Protein AF-A0A1Y3U184-F1 (afdb_monomer_lite)

Sequence (74 aa):
MADGLEGISAREAGKAEPRIIVSGSPEELDRLVSVLVDNAVKYCDDNGSIRVRLEQRKREIVLTVTNPCASLTT

Organism: NCBI:txid1472761

pLDDT: mean 79.79, std 14.86, range [38.5, 95.5]

InterPro domains:
  IPR003594 Histidine kinase/HSP90-like ATPase domain [PF02518] (25-68)
  IPR036890 Histidine kinase/HSP90-like ATPase superfamily [G3DSA:3.30.565.10] (7-70)
  IPR036890 Histidine kinase/HSP90-like ATPase superfamily [SSF55874] (17-67)

Foldseek 3Di:
DDDPDPPDDDDDPDDDDPDDDDDDDPVVVVVVVVVLVVVQVVQADVVWDWDWDWDDDPPDIDTDIDHDHPPDDD

Structure (mmCIF, N/CA/C/O backbone):
data_AF-A0A1Y3U184-F1
#
_entry.id   AF-A0A1Y3U184-F1
#
loop_
_atom_site.group_PDB
_atom_site.id
_atom_site.type_symbol
_atom_site.label_atom_id
_atom_site.label_alt_id
_atom_site.label_comp_id
_atom_site.label_asym_id
_atom_site.label_entity_id
_atom_site.label_seq_id
_atom_site.pdbx_PDB_ins_code
_atom_site.Cartn_x
_atom_site.Cartn_y
_atom_site.Cartn_z
_atom_site.occupancy
_atom_site.B_iso_or_equiv
_atom_site.auth_seq_id
_atom_site.auth_comp_id
_atom_site.auth_asym_id
_atom_site.auth_atom_id
_atom_site.pdbx_PDB_model_num
ATOM 1 N N . MET A 1 1 ? 19.142 19.072 -7.183 1.00 38.50 1 MET A N 1
ATOM 2 C CA . MET A 1 1 ? 19.043 17.643 -7.542 1.00 38.50 1 MET A CA 1
ATOM 3 C C . MET A 1 1 ? 17.636 17.197 -7.185 1.00 38.50 1 MET A C 1
ATOM 5 O O . MET A 1 1 ? 17.410 16.688 -6.100 1.00 38.50 1 MET A O 1
ATOM 9 N N . ALA A 1 2 ? 16.675 17.552 -8.026 1.00 43.19 2 ALA A N 1
ATOM 10 C CA . ALA A 1 2 ? 15.270 17.209 -7.864 1.00 43.19 2 ALA A CA 1
ATOM 11 C C . ALA A 1 2 ? 14.777 16.986 -9.287 1.00 43.19 2 ALA A C 1
ATOM 13 O O . ALA A 1 2 ? 14.370 17.927 -9.956 1.00 43.19 2 ALA A O 1
ATOM 14 N N . ASP A 1 3 ? 15.006 15.782 -9.787 1.00 52.50 3 ASP A N 1
ATOM 15 C CA . ASP A 1 3 ? 14.541 15.373 -11.100 1.00 52.50 3 ASP A CA 1
ATOM 16 C C . ASP A 1 3 ? 14.171 13.897 -10.993 1.00 52.50 3 ASP A C 1
ATOM 18 O O . ASP A 1 3 ? 14.954 13.109 -10.457 1.00 52.50 3 ASP A O 1
ATOM 22 N N . GLY A 1 4 ? 12.948 13.553 -11.388 1.00 43.59 4 GLY A N 1
ATOM 23 C CA . GLY A 1 4 ? 12.430 12.187 -11.271 1.00 43.59 4 GLY A CA 1
ATOM 24 C C . GLY A 1 4 ? 11.050 12.048 -10.631 1.00 43.59 4 GLY A C 1
ATOM 25 O O . GLY A 1 4 ? 10.839 11.119 -9.862 1.00 43.59 4 GLY A O 1
ATOM 26 N N . LEU A 1 5 ? 10.103 12.942 -10.930 1.00 53.25 5 LEU A N 1
ATOM 27 C CA . LEU A 1 5 ? 8.667 12.670 -10.746 1.00 53.25 5 LEU A CA 1
ATOM 28 C C . LEU A 1 5 ? 7.848 13.164 -11.958 1.00 53.25 5 LEU A C 1
ATOM 30 O O . LEU A 1 5 ? 6.688 13.538 -11.818 1.00 53.25 5 LEU A O 1
ATOM 34 N N . GLU A 1 6 ? 8.425 13.185 -13.164 1.00 49.31 6 GLU A N 1
ATOM 35 C CA . GLU A 1 6 ? 7.634 13.368 -14.388 1.00 49.31 6 GLU A CA 1
ATOM 36 C C . GLU A 1 6 ? 7.049 12.010 -14.807 1.00 49.31 6 GLU A C 1
ATOM 38 O O . GLU A 1 6 ? 7.784 11.092 -15.157 1.00 49.31 6 GLU A O 1
ATOM 43 N N . GLY A 1 7 ? 5.721 11.858 -14.732 1.00 56.81 7 GLY A N 1
ATOM 44 C CA . GLY A 1 7 ? 5.007 10.691 -15.279 1.00 56.81 7 GLY A CA 1
ATOM 45 C C . GLY A 1 7 ? 4.145 9.884 -14.302 1.00 56.81 7 GLY A C 1
ATOM 46 O O . GLY A 1 7 ? 3.439 8.976 -14.738 1.00 56.81 7 GLY A O 1
ATOM 47 N N . ILE A 1 8 ? 4.126 10.206 -13.004 1.00 58.03 8 ILE A N 1
ATOM 48 C CA . ILE A 1 8 ? 3.272 9.485 -12.045 1.00 58.03 8 ILE A CA 1
ATOM 49 C C . ILE A 1 8 ? 1.856 10.069 -12.064 1.00 58.03 8 ILE A C 1
ATOM 51 O O . ILE A 1 8 ? 1.588 11.120 -11.484 1.00 58.03 8 ILE A O 1
ATOM 55 N N . SER A 1 9 ? 0.920 9.369 -12.708 1.00 61.38 9 SER A N 1
ATOM 56 C CA . SER A 1 9 ? -0.509 9.681 -12.615 1.00 61.38 9 SER A CA 1
ATOM 57 C C . SER A 1 9 ? -1.186 8.792 -11.569 1.00 61.38 9 SER A C 1
ATOM 59 O O . SER A 1 9 ? -1.379 7.598 -11.806 1.00 61.38 9 SER A O 1
ATOM 61 N N . ALA A 1 10 ? -1.590 9.363 -10.433 1.00 64.38 10 ALA A N 1
ATOM 62 C CA . ALA A 1 10 ? -2.453 8.677 -9.475 1.00 64.38 10 ALA A CA 1
ATOM 63 C C . ALA A 1 10 ? -3.914 8.781 -9.938 1.00 64.38 10 ALA A C 1
ATOM 65 O O . ALA A 1 10 ? -4.417 9.871 -10.212 1.00 64.38 10 ALA A O 1
ATOM 66 N N . ARG A 1 11 ? -4.601 7.643 -10.045 1.00 71.44 11 ARG A N 1
ATOM 67 C CA . ARG A 1 11 ? -6.036 7.582 -10.343 1.00 71.44 11 ARG A CA 1
ATOM 68 C C . ARG A 1 11 ? -6.710 6.670 -9.332 1.00 71.44 11 ARG A C 1
ATOM 70 O O . ARG A 1 11 ? -6.161 5.626 -8.984 1.00 71.44 11 ARG A O 1
ATOM 77 N N . GLU A 1 12 ? -7.897 7.053 -8.875 1.00 71.62 12 GLU A N 1
ATOM 78 C CA . GLU A 1 12 ? -8.734 6.163 -8.075 1.00 71.62 12 GLU A CA 1
ATOM 79 C C . GLU A 1 12 ? -9.144 4.965 -8.944 1.00 71.62 12 GLU A C 1
ATOM 81 O O . GLU A 1 12 ? -9.698 5.132 -10.030 1.00 71.62 12 GLU A O 1
ATOM 86 N N . ALA A 1 13 ? -8.811 3.752 -8.500 1.00 65.56 13 ALA A N 1
ATOM 87 C CA 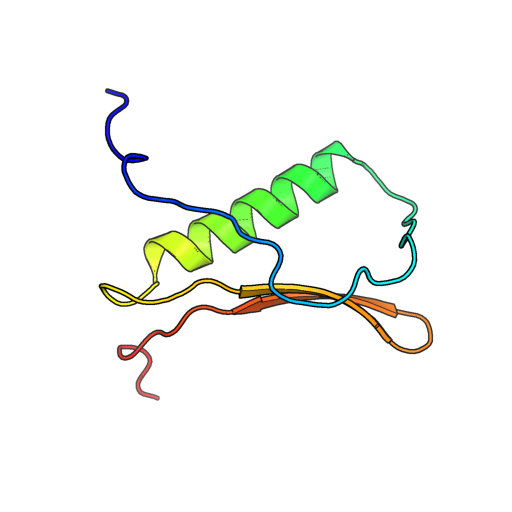. ALA A 1 13 ? -8.968 2.531 -9.292 1.00 65.56 13 ALA A CA 1
ATOM 88 C C . ALA A 1 13 ? -10.228 1.718 -8.928 1.00 65.56 13 ALA A C 1
ATOM 90 O O . ALA A 1 13 ? -10.288 0.521 -9.214 1.00 65.56 13 ALA A O 1
ATOM 91 N N . GLY A 1 14 ? -11.232 2.318 -8.281 1.00 65.38 14 GLY A N 1
ATOM 92 C CA . GLY A 1 14 ? -12.396 1.571 -7.807 1.00 65.38 14 GLY A CA 1
ATOM 93 C C . GLY A 1 14 ? -13.517 2.429 -7.232 1.00 65.38 14 GLY A C 1
ATOM 94 O O . GLY A 1 14 ? -13.532 3.64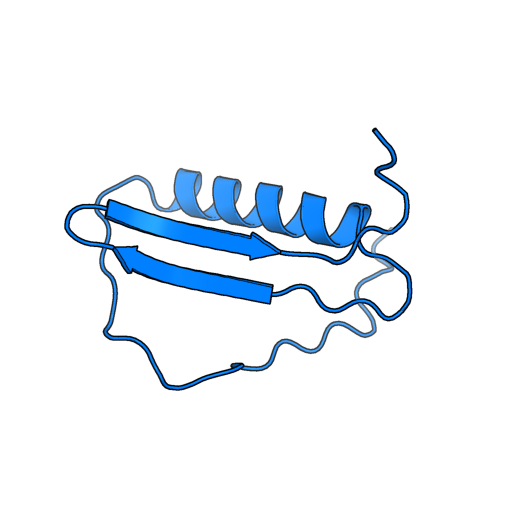4 -7.376 1.00 65.38 14 GLY A O 1
ATOM 95 N N . LYS A 1 15 ? -14.490 1.759 -6.611 1.00 66.12 15 LYS A N 1
ATOM 96 C CA . LYS A 1 15 ? -15.589 2.394 -5.877 1.00 66.12 15 LYS A CA 1
ATOM 97 C C . LYS A 1 15 ? -15.054 2.928 -4.547 1.00 66.12 15 LYS A C 1
ATOM 99 O O . LYS A 1 15 ? -14.325 2.202 -3.878 1.00 66.12 15 LYS A O 1
ATOM 104 N N . ALA A 1 16 ? -15.475 4.130 -4.152 1.00 62.38 16 ALA A N 1
ATOM 105 C CA . ALA A 1 16 ? -15.152 4.696 -2.847 1.00 62.38 16 ALA A CA 1
ATOM 106 C C . ALA A 1 16 ? -15.533 3.713 -1.723 1.00 62.38 16 ALA A C 1
ATOM 108 O O . ALA A 1 16 ? -16.714 3.452 -1.472 1.00 62.38 16 ALA A O 1
ATOM 109 N N . GLU A 1 17 ? -14.517 3.132 -1.086 1.00 64.69 17 GLU A N 1
ATOM 110 C CA . GLU A 1 17 ? -14.664 2.322 0.122 1.00 64.69 17 GLU A CA 1
ATOM 111 C C . GLU A 1 17 ? -15.173 3.224 1.268 1.00 64.69 17 GLU A C 1
ATOM 113 O O . GLU A 1 17 ? -14.926 4.438 1.262 1.00 64.69 17 GLU A O 1
ATOM 118 N N . PRO A 1 18 ? -15.908 2.683 2.257 1.00 72.69 18 PRO A N 1
ATOM 119 C CA . PRO A 1 18 ? -16.328 3.458 3.420 1.00 72.69 18 PRO A CA 1
ATOM 120 C C . PRO A 1 18 ? -15.121 4.132 4.082 1.00 72.69 18 PRO A C 1
ATOM 122 O O . PRO A 1 18 ? -14.020 3.586 4.098 1.00 72.69 18 PRO A O 1
ATOM 125 N N . ARG A 1 19 ? -15.324 5.331 4.641 1.00 80.81 19 ARG A N 1
ATOM 126 C CA . ARG A 1 19 ? -14.261 6.092 5.308 1.00 80.81 19 ARG A CA 1
ATOM 127 C C . ARG A 1 19 ? -13.671 5.266 6.456 1.00 80.81 19 ARG A C 1
ATOM 129 O O . ARG A 1 19 ? -14.283 5.159 7.517 1.00 80.81 19 ARG A O 1
ATOM 136 N N . ILE A 1 20 ? -12.484 4.705 6.244 1.00 84.62 20 ILE A N 1
ATOM 137 C CA . ILE A 1 20 ? -11.742 3.977 7.273 1.00 84.62 20 ILE A CA 1
ATOM 138 C C . ILE A 1 20 ? -11.073 4.998 8.190 1.00 84.62 20 ILE A C 1
ATOM 140 O O . ILE A 1 20 ? -10.357 5.887 7.734 1.00 84.62 20 ILE A O 1
ATOM 144 N N . ILE A 1 21 ? -11.324 4.863 9.489 1.00 83.00 21 ILE A N 1
ATOM 145 C CA . ILE A 1 21 ? -10.692 5.666 10.533 1.00 83.00 21 ILE A CA 1
ATOM 146 C C . ILE A 1 21 ? -9.870 4.715 11.396 1.00 83.00 21 ILE A C 1
ATOM 148 O O . ILE A 1 21 ? -10.376 3.694 11.860 1.00 83.00 21 ILE A O 1
ATOM 152 N N . VAL A 1 22 ? -8.603 5.060 11.597 1.00 83.75 22 VAL A N 1
ATOM 153 C CA . VAL A 1 22 ? -7.653 4.320 12.430 1.00 83.75 22 VAL A CA 1
ATOM 154 C C . VAL A 1 22 ? -7.132 5.225 13.534 1.00 83.75 22 VAL A C 1
ATOM 156 O O . VAL A 1 22 ?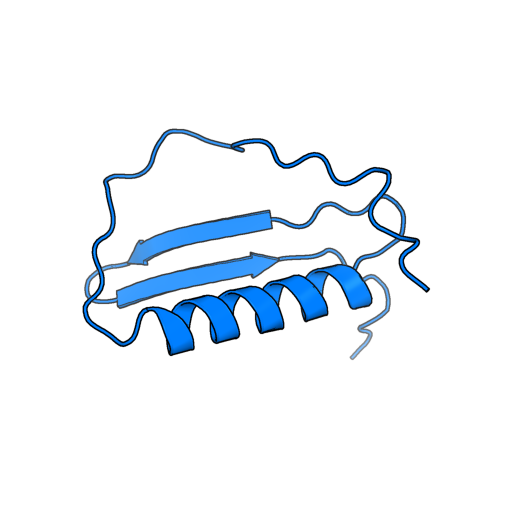 -6.875 6.405 13.308 1.00 83.75 22 VAL A O 1
ATOM 159 N N . SER A 1 23 ? -6.978 4.662 14.729 1.00 87.56 23 SER A N 1
ATOM 160 C CA . SER A 1 23 ? -6.330 5.330 15.857 1.00 87.56 23 SER A CA 1
ATOM 161 C C . SER A 1 23 ? -4.829 5.056 15.813 1.00 87.56 23 SER A C 1
ATOM 163 O O . SER A 1 23 ? -4.428 3.898 15.713 1.00 87.56 23 SER A O 1
ATOM 165 N N . GLY A 1 24 ? -4.001 6.096 15.910 1.00 86.56 24 GLY A N 1
ATOM 166 C CA . GLY A 1 24 ? -2.542 5.972 15.887 1.00 86.56 24 GLY A CA 1
ATOM 167 C C . GLY A 1 24 ? -1.849 7.312 15.647 1.00 86.56 24 GLY A C 1
ATOM 168 O O . GLY A 1 24 ? -2.516 8.347 15.572 1.00 86.56 24 GLY A O 1
ATOM 169 N N . SER A 1 25 ? -0.519 7.292 15.523 1.00 93.38 25 SER A N 1
ATOM 170 C CA . SER A 1 25 ? 0.237 8.479 15.122 1.00 93.38 25 SER A CA 1
ATOM 171 C C . SER A 1 25 ? 0.082 8.723 13.615 1.00 93.38 25 SER A C 1
ATOM 173 O O . SER A 1 25 ? 0.414 7.837 12.819 1.00 93.38 25 SER A O 1
ATOM 175 N N . PRO A 1 26 ? -0.390 9.910 13.194 1.00 91.25 26 PRO A N 1
ATOM 176 C CA . PRO A 1 26 ? -0.467 10.252 11.777 1.00 91.25 26 PRO A CA 1
ATOM 177 C C . PRO A 1 26 ? 0.922 10.290 11.129 1.00 91.25 26 PRO A C 1
ATOM 179 O O . PRO A 1 26 ? 1.062 9.903 9.975 1.00 91.25 26 PRO A O 1
ATOM 182 N N . GLU A 1 27 ? 1.950 10.695 11.876 1.00 94.56 27 GLU A N 1
ATOM 183 C CA . GLU A 1 27 ? 3.331 10.805 11.394 1.00 94.56 27 GLU A CA 1
ATOM 184 C C . GLU A 1 27 ? 3.937 9.423 11.126 1.00 94.56 27 GLU A C 1
ATOM 186 O O . GLU A 1 27 ? 4.613 9.209 10.121 1.00 94.56 27 GLU A O 1
ATOM 191 N N . GLU A 1 28 ? 3.669 8.455 12.007 1.00 93.56 28 GLU A N 1
ATOM 192 C CA . GLU A 1 28 ? 4.132 7.078 11.817 1.00 93.56 28 GLU A CA 1
ATOM 193 C C . GLU A 1 28 ? 3.417 6.403 10.647 1.00 93.56 28 GLU A C 1
ATOM 195 O O . GLU A 1 28 ? 4.047 5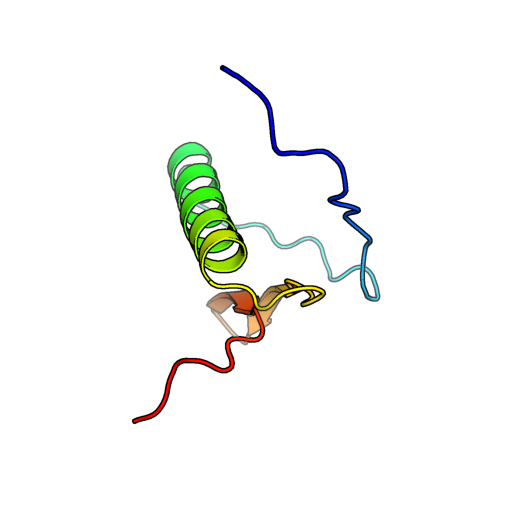.662 9.890 1.00 93.56 28 GLU A O 1
ATOM 200 N N . LEU A 1 29 ? 2.120 6.677 10.469 1.00 91.25 29 LEU A N 1
ATOM 201 C CA . LEU A 1 29 ? 1.352 6.142 9.349 1.00 91.25 29 LEU A CA 1
ATOM 202 C C . LEU A 1 29 ? 1.817 6.735 8.015 1.00 91.25 29 LEU A C 1
ATOM 204 O O . LEU A 1 29 ? 2.012 5.984 7.061 1.00 91.25 29 LEU A O 1
ATOM 208 N N . ASP A 1 30 ? 2.036 8.048 7.954 1.00 91.75 30 ASP A N 1
ATOM 209 C CA . ASP A 1 30 ? 2.568 8.723 6.767 1.00 91.75 30 ASP A CA 1
ATOM 210 C C . ASP A 1 30 ? 3.948 8.172 6.386 1.00 91.75 30 ASP A C 1
ATOM 212 O O . ASP A 1 30 ? 4.189 7.792 5.235 1.00 91.75 30 ASP A O 1
ATOM 216 N N . ARG A 1 31 ? 4.823 7.993 7.384 1.00 95.50 31 ARG A N 1
ATOM 217 C CA . ARG A 1 31 ? 6.133 7.369 7.188 1.00 95.50 31 ARG A CA 1
ATOM 218 C C . ARG A 1 31 ? 6.014 5.929 6.693 1.00 95.50 31 ARG A C 1
ATOM 220 O O . ARG A 1 31 ? 6.747 5.545 5.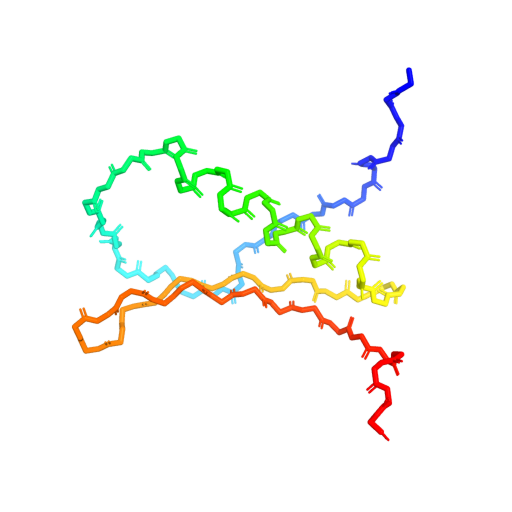783 1.00 95.50 31 ARG A O 1
ATOM 227 N N . LEU A 1 32 ? 5.118 5.129 7.272 1.00 93.25 32 LEU A N 1
ATOM 228 C CA . LEU A 1 32 ? 4.891 3.744 6.854 1.00 93.25 32 LEU A CA 1
ATOM 229 C C . LEU A 1 32 ? 4.430 3.675 5.395 1.00 93.25 32 LEU A C 1
ATOM 231 O O . LEU A 1 32 ? 4.999 2.916 4.610 1.00 93.25 32 LEU A O 1
ATOM 235 N N . VAL A 1 33 ? 3.427 4.475 5.026 1.00 92.12 33 VAL A N 1
ATOM 236 C CA . VAL A 1 33 ? 2.900 4.531 3.655 1.00 92.12 33 VAL A CA 1
ATOM 237 C C . VAL A 1 33 ? 3.999 4.963 2.689 1.00 92.12 33 VAL A C 1
ATOM 239 O O . VAL A 1 33 ? 4.202 4.297 1.675 1.00 92.12 33 VAL A O 1
ATOM 242 N N . SER A 1 34 ? 4.750 6.011 3.035 1.00 92.56 34 SER A N 1
ATOM 243 C CA . SER A 1 34 ? 5.860 6.517 2.224 1.00 92.56 34 SER A CA 1
ATOM 244 C C . SER A 1 34 ? 6.919 5.444 1.984 1.00 92.56 34 SER A C 1
ATOM 246 O O . SER A 1 34 ? 7.299 5.208 0.844 1.00 92.56 34 SER A O 1
ATOM 248 N N . VAL A 1 35 ? 7.337 4.712 3.023 1.00 94.88 35 VAL A N 1
ATOM 249 C CA . VAL A 1 35 ? 8.318 3.620 2.887 1.00 94.88 35 VAL A CA 1
ATOM 250 C C . VAL A 1 35 ? 7.803 2.502 1.975 1.00 94.88 35 VAL A C 1
ATOM 252 O O . VAL A 1 35 ? 8.551 1.996 1.138 1.00 94.88 35 VAL A O 1
ATOM 255 N N . LEU A 1 36 ? 6.538 2.098 2.120 1.00 93.12 36 LEU A N 1
ATOM 256 C CA . LEU A 1 36 ? 5.957 1.034 1.297 1.00 93.12 36 LEU A CA 1
ATOM 257 C C . LEU A 1 36 ? 5.834 1.449 -0.174 1.00 93.12 36 LEU A C 1
ATOM 259 O O . LEU A 1 36 ? 6.149 0.653 -1.059 1.00 93.12 36 LEU A O 1
ATOM 263 N N . VAL A 1 37 ? 5.406 2.686 -0.434 1.00 91.75 37 VAL A N 1
ATOM 264 C CA . VAL A 1 37 ? 5.284 3.229 -1.793 1.00 91.75 37 VAL A CA 1
ATOM 265 C C . VAL A 1 37 ? 6.659 3.439 -2.421 1.00 91.75 37 VAL A C 1
ATOM 267 O O . VAL A 1 37 ? 6.856 3.038 -3.564 1.00 91.75 37 VAL A O 1
ATOM 270 N N . ASP A 1 38 ? 7.631 3.959 -1.674 1.00 91.81 38 ASP A N 1
ATOM 271 C CA . ASP A 1 38 ? 9.017 4.090 -2.129 1.00 91.81 38 ASP A CA 1
ATOM 272 C C . ASP A 1 38 ? 9.595 2.744 -2.561 1.00 91.81 38 ASP A C 1
ATOM 274 O O . ASP A 1 38 ? 10.247 2.649 -3.599 1.00 91.81 38 ASP A O 1
ATOM 278 N N . ASN A 1 39 ? 9.361 1.693 -1.770 1.00 90.56 39 ASN A N 1
ATOM 279 C CA . ASN A 1 39 ? 9.791 0.345 -2.125 1.00 90.56 39 ASN A CA 1
ATOM 280 C C . ASN A 1 39 ? 9.087 -0.133 -3.397 1.00 90.56 39 ASN A C 1
ATOM 282 O O . ASN A 1 39 ? 9.739 -0.646 -4.302 1.00 90.56 39 ASN A O 1
ATOM 286 N N . ALA A 1 40 ? 7.776 0.079 -3.498 1.00 90.62 40 ALA A N 1
ATOM 287 C CA . ALA A 1 40 ? 7.021 -0.307 -4.679 1.00 90.62 40 ALA A CA 1
ATOM 288 C C . ALA A 1 40 ? 7.513 0.408 -5.945 1.00 90.62 40 ALA A C 1
ATOM 290 O O . ALA A 1 40 ? 7.601 -0.238 -6.979 1.00 90.62 40 ALA A O 1
ATOM 291 N N . VAL A 1 41 ? 7.879 1.693 -5.866 1.00 88.50 41 VAL A N 1
ATOM 292 C CA . VAL A 1 41 ? 8.455 2.461 -6.986 1.00 88.50 41 VAL A CA 1
ATOM 293 C C . VAL A 1 41 ? 9.840 1.946 -7.356 1.00 88.50 41 VAL A C 1
ATOM 295 O O . VAL A 1 41 ? 10.101 1.706 -8.530 1.00 88.50 41 VAL A O 1
ATOM 298 N N . LYS A 1 42 ? 10.716 1.732 -6.369 1.00 87.38 42 LYS A N 1
ATOM 299 C CA . LYS A 1 42 ? 12.100 1.279 -6.599 1.00 87.38 42 LYS A CA 1
ATOM 300 C C . LYS A 1 42 ? 12.183 -0.083 -7.282 1.00 87.38 42 LYS A C 1
ATOM 302 O O . LYS A 1 42 ? 13.133 -0.326 -8.017 1.00 87.38 42 LYS A O 1
ATOM 307 N N . TYR A 1 43 ? 11.224 -0.964 -7.007 1.00 88.69 43 TYR A N 1
ATOM 308 C CA . TYR A 1 43 ? 11.228 -2.345 -7.489 1.00 88.69 43 TYR A CA 1
ATOM 309 C C . TYR A 1 43 ? 10.124 -2.639 -8.513 1.00 88.69 43 TYR A C 1
ATOM 311 O O . TYR A 1 43 ? 9.885 -3.808 -8.820 1.00 88.69 43 TYR A O 1
ATOM 319 N N . CYS A 1 44 ? 9.416 -1.621 -9.010 1.00 85.94 44 CYS A N 1
ATOM 320 C CA . CYS A 1 44 ? 8.427 -1.808 -10.067 1.00 85.94 44 CYS A CA 1
ATOM 321 C C . CYS A 1 44 ? 9.127 -2.078 -11.399 1.00 85.94 44 CYS A C 1
ATOM 323 O O . CYS A 1 44 ? 10.092 -1.396 -11.737 1.00 85.94 44 CYS A O 1
ATOM 325 N N . ASP A 1 45 ? 8.602 -3.027 -12.170 1.00 85.25 45 ASP A N 1
ATOM 326 C CA . ASP A 1 45 ? 9.029 -3.215 -13.556 1.00 85.25 45 ASP A CA 1
ATOM 327 C C . ASP A 1 45 ? 8.721 -1.966 -14.404 1.00 85.25 45 ASP A C 1
ATOM 329 O O . ASP A 1 45 ? 7.769 -1.225 -14.122 1.00 85.25 45 ASP A O 1
ATOM 333 N N . ASP A 1 46 ? 9.488 -1.767 -15.480 1.00 80.19 46 ASP A N 1
ATOM 334 C CA . ASP A 1 46 ? 9.234 -0.715 -16.468 1.00 80.1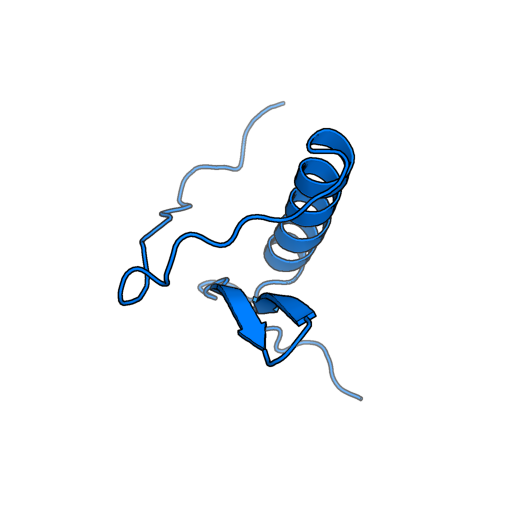9 46 ASP A CA 1
ATOM 335 C C . ASP A 1 46 ? 7.804 -0.824 -17.017 1.00 80.19 46 ASP A C 1
ATOM 337 O O . ASP A 1 46 ? 7.318 -1.912 -17.338 1.00 80.19 46 ASP A O 1
ATOM 341 N N . ASN A 1 47 ? 7.105 0.312 -17.120 1.00 80.06 47 ASN A N 1
ATOM 342 C CA . ASN A 1 47 ? 5.676 0.379 -17.465 1.00 80.06 47 ASN A CA 1
ATOM 343 C C . ASN A 1 47 ? 4.725 -0.375 -16.504 1.00 80.06 47 ASN A C 1
ATOM 345 O O . ASN A 1 47 ? 3.533 -0.520 -16.800 1.00 80.06 47 ASN A O 1
ATOM 349 N N . GLY A 1 48 ? 5.210 -0.839 -15.352 1.00 80.19 48 GLY A N 1
ATOM 350 C CA . GLY A 1 48 ? 4.402 -1.477 -14.324 1.00 80.19 48 GLY A CA 1
ATOM 351 C C . GLY A 1 48 ? 3.492 -0.492 -13.585 1.00 80.19 48 GLY A C 1
ATOM 352 O O . GLY A 1 48 ? 3.749 0.708 -13.502 1.00 80.19 48 GLY A O 1
ATOM 353 N N . SER A 1 49 ? 2.394 -1.007 -13.031 1.00 85.75 49 SER A N 1
ATOM 354 C CA . SER A 1 49 ? 1.460 -0.212 -12.229 1.00 85.75 49 SER A CA 1
ATOM 355 C C . SER A 1 49 ? 1.567 -0.570 -10.753 1.00 85.75 49 SER A C 1
ATOM 357 O O . SER A 1 49 ? 1.401 -1.738 -10.391 1.00 85.75 49 SER A O 1
ATOM 359 N N . ILE A 1 50 ? 1.728 0.437 -9.899 1.00 89.62 50 ILE A N 1
ATOM 360 C CA . ILE A 1 50 ? 1.636 0.271 -8.449 1.00 89.62 50 ILE A CA 1
ATOM 361 C C . ILE A 1 50 ? 0.175 0.413 -8.029 1.00 89.62 50 ILE A C 1
ATOM 363 O O . ILE A 1 50 ? -0.499 1.383 -8.378 1.00 89.62 50 ILE A O 1
ATOM 367 N N . ARG A 1 51 ? -0.322 -0.551 -7.256 1.00 89.75 51 ARG A N 1
ATOM 368 C CA . ARG A 1 51 ? -1.668 -0.532 -6.682 1.00 89.75 51 ARG A CA 1
ATOM 369 C C . ARG A 1 51 ? -1.580 -0.390 -5.172 1.00 89.75 51 ARG A C 1
ATOM 371 O O . ARG A 1 51 ? -0.963 -1.220 -4.512 1.00 89.75 51 ARG A O 1
ATOM 378 N N . VAL A 1 52 ? -2.265 0.615 -4.635 1.00 89.69 52 VAL A N 1
ATOM 379 C CA . VAL A 1 52 ? -2.449 0.810 -3.194 1.00 89.69 52 VAL A CA 1
ATOM 380 C C . VAL A 1 52 ? -3.919 0.582 -2.859 1.00 89.69 52 VAL A C 1
ATOM 382 O O . VAL A 1 52 ? -4.799 1.140 -3.514 1.00 89.69 52 VAL A O 1
ATOM 385 N N . ARG A 1 53 ? -4.198 -0.255 -1.859 1.00 89.19 53 ARG A N 1
ATOM 386 C CA . ARG A 1 53 ? -5.555 -0.549 -1.388 1.00 89.19 53 ARG A CA 1
ATOM 387 C C . ARG A 1 53 ? -5.612 -0.469 0.128 1.00 89.19 53 ARG A C 1
ATOM 389 O O . ARG A 1 53 ? -4.767 -1.051 0.799 1.00 89.19 53 ARG A O 1
ATOM 396 N N . LEU A 1 54 ? -6.641 0.189 0.646 1.00 88.06 54 LEU A N 1
ATOM 397 C CA . LEU A 1 54 ? -6.981 0.186 2.061 1.00 88.06 54 LEU A CA 1
ATOM 398 C C . LEU A 1 54 ? -8.352 -0.465 2.227 1.00 88.06 54 LEU A C 1
ATOM 400 O O . LEU A 1 54 ? -9.312 -0.048 1.585 1.00 88.06 54 LEU A O 1
ATOM 404 N N . GLU A 1 55 ? -8.443 -1.494 3.061 1.00 88.62 55 GLU A N 1
ATOM 405 C CA . GLU A 1 55 ? -9.698 -2.207 3.299 1.00 88.62 55 GLU A CA 1
ATOM 406 C C . GLU A 1 55 ? -9.814 -2.673 4.753 1.00 88.62 55 GLU A C 1
ATOM 408 O O . GLU A 1 55 ? -8.821 -3.007 5.401 1.00 88.62 55 GLU A O 1
ATOM 413 N N . GLN A 1 56 ? -11.041 -2.716 5.272 1.00 86.62 56 GLN A N 1
ATOM 414 C CA . GLN A 1 56 ? -11.325 -3.321 6.569 1.00 86.62 56 GLN A CA 1
ATOM 415 C C . GLN A 1 56 ? -11.640 -4.807 6.378 1.00 86.62 56 GLN A C 1
ATOM 417 O O . GLN A 1 56 ? -12.642 -5.170 5.760 1.00 86.62 56 GLN A O 1
ATOM 422 N N . ARG A 1 57 ? -10.808 -5.682 6.945 1.00 89.31 57 ARG A N 1
ATOM 423 C CA . ARG A 1 57 ? -11.041 -7.129 6.983 1.00 89.31 57 ARG A CA 1
ATOM 424 C C . ARG A 1 57 ? -11.368 -7.544 8.412 1.00 89.31 57 ARG A C 1
ATOM 426 O O . ARG A 1 57 ? -10.492 -7.635 9.265 1.00 89.31 57 ARG A O 1
ATOM 433 N N . LYS A 1 58 ? -12.644 -7.835 8.685 1.00 87.00 58 LYS A N 1
ATOM 434 C CA . LYS A 1 58 ? -13.145 -8.197 10.026 1.00 87.00 58 LYS A CA 1
ATOM 435 C C . LYS A 1 58 ? -12.785 -7.134 11.079 1.00 87.00 58 LYS A C 1
ATOM 437 O O . LYS A 1 58 ? -13.452 -6.112 11.154 1.00 87.00 58 LYS A O 1
ATOM 442 N N . ARG A 1 59 ? -11.764 -7.392 11.904 1.00 87.00 59 ARG A N 1
ATOM 443 C CA . ARG A 1 59 ? -11.293 -6.512 12.988 1.00 87.00 59 ARG A CA 1
ATOM 444 C C . ARG A 1 59 ? -9.981 -5.800 12.654 1.00 87.00 59 ARG A C 1
ATOM 446 O O . ARG A 1 59 ? -9.454 -5.094 13.503 1.00 87.00 59 ARG A O 1
ATOM 453 N N . GLU A 1 60 ? -9.465 -5.983 11.445 1.00 89.44 60 GLU A N 1
ATOM 454 C CA . GLU A 1 60 ? -8.170 -5.465 11.020 1.00 89.44 60 GLU A CA 1
ATOM 455 C C . GLU A 1 60 ? -8.347 -4.485 9.863 1.00 89.44 60 GLU A C 1
ATOM 457 O O . GLU A 1 60 ? -9.235 -4.641 9.020 1.00 89.44 60 GLU A O 1
ATOM 462 N N . ILE A 1 61 ? -7.488 -3.472 9.826 1.00 89.00 61 ILE A N 1
ATOM 463 C CA . ILE A 1 61 ? -7.344 -2.584 8.677 1.00 89.00 61 ILE A CA 1
ATOM 464 C C . ILE A 1 61 ? -6.113 -3.040 7.909 1.00 89.00 61 ILE A C 1
ATOM 466 O O . ILE A 1 61 ? -5.029 -3.154 8.477 1.00 89.00 61 ILE A O 1
ATOM 470 N N . VAL A 1 62 ? -6.293 -3.317 6.623 1.00 90.81 62 VAL A N 1
ATOM 471 C CA . VAL A 1 62 ? -5.251 -3.860 5.759 1.00 90.81 62 VAL A CA 1
ATOM 472 C C . VAL A 1 62 ? -4.904 -2.822 4.704 1.00 90.81 62 VAL A C 1
ATOM 474 O O . VAL A 1 62 ? -5.717 -2.512 3.833 1.00 90.81 62 VAL A O 1
ATOM 477 N N . LEU A 1 63 ? -3.679 -2.302 4.783 1.00 91.06 63 LEU A N 1
ATOM 478 C CA . LEU A 1 63 ? -3.046 -1.529 3.720 1.00 91.06 63 LEU A CA 1
ATOM 479 C C . LEU A 1 63 ? -2.222 -2.487 2.857 1.00 91.06 63 LEU A C 1
ATOM 481 O O . LEU A 1 63 ? -1.272 -3.101 3.333 1.00 91.06 63 LEU A O 1
ATOM 485 N N . THR A 1 64 ? -2.589 -2.616 1.588 1.00 92.19 64 THR A N 1
ATOM 486 C CA . THR A 1 64 ? -1.867 -3.430 0.606 1.00 92.19 64 THR A CA 1
ATOM 487 C C . THR A 1 64 ? -1.212 -2.521 -0.421 1.00 92.19 64 THR A C 1
ATOM 489 O O . THR A 1 64 ? -1.894 -1.701 -1.034 1.00 92.19 64 THR A O 1
ATOM 492 N N . VAL A 1 65 ? 0.090 -2.701 -0.641 1.00 93.25 65 VAL A N 1
ATOM 493 C CA . VAL A 1 65 ? 0.837 -2.094 -1.748 1.00 93.25 65 VAL A CA 1
ATOM 494 C C . VAL A 1 65 ? 1.337 -3.224 -2.641 1.00 93.25 65 VAL A C 1
ATOM 496 O O . VAL A 1 65 ? 1.927 -4.186 -2.155 1.00 93.25 65 VAL A O 1
ATOM 499 N N . THR A 1 66 ? 1.045 -3.152 -3.935 1.00 90.88 66 THR A N 1
ATOM 500 C CA . THR A 1 66 ? 1.403 -4.183 -4.914 1.00 90.88 66 THR A CA 1
ATOM 501 C C . THR A 1 66 ? 2.074 -3.536 -6.111 1.00 90.88 66 THR A C 1
ATOM 503 O O . THR A 1 66 ? 1.504 -2.628 -6.712 1.00 90.88 66 THR A O 1
ATOM 506 N N . ASN A 1 67 ? 3.242 -4.041 -6.488 1.00 90.94 67 ASN A N 1
ATOM 507 C CA . ASN A 1 67 ? 3.932 -3.708 -7.727 1.00 90.94 67 ASN A CA 1
ATOM 508 C C . ASN A 1 67 ? 4.300 -5.003 -8.470 1.00 90.94 67 ASN A C 1
ATOM 510 O O . ASN A 1 67 ? 4.641 -5.994 -7.819 1.00 90.94 67 ASN A O 1
ATOM 514 N N . PRO A 1 68 ? 4.217 -5.032 -9.811 1.00 84.44 68 PRO A N 1
ATOM 515 C CA . PRO A 1 68 ? 4.830 -6.098 -10.592 1.00 84.44 68 PRO A CA 1
ATOM 516 C C . PRO A 1 68 ? 6.353 -6.046 -10.411 1.00 84.44 68 PRO A C 1
ATOM 518 O O . PRO A 1 68 ? 6.942 -4.963 -10.393 1.00 84.44 68 PRO A O 1
ATOM 521 N N . CYS A 1 69 ? 6.959 -7.216 -10.219 1.00 83.44 69 CYS A N 1
ATOM 522 C CA . CYS A 1 69 ? 8.403 -7.384 -10.133 1.00 83.44 69 CYS A CA 1
ATOM 523 C C . CYS A 1 69 ? 8.775 -8.726 -10.768 1.00 83.44 69 CYS A C 1
ATOM 525 O O . CYS A 1 69 ? 8.587 -9.785 -10.161 1.00 83.44 69 CYS A O 1
ATOM 527 N N . ALA A 1 70 ? 9.288 -8.695 -11.994 1.00 69.00 70 ALA A N 1
ATOM 528 C CA . ALA A 1 70 ? 9.676 -9.891 -12.739 1.00 69.00 70 ALA A CA 1
ATOM 529 C C . ALA A 1 70 ? 10.946 -10.560 -12.178 1.00 69.00 70 ALA A C 1
ATOM 531 O O . ALA A 1 70 ? 11.221 -11.724 -12.462 1.00 69.00 70 ALA A O 1
ATOM 532 N N . SER A 1 71 ? 11.720 -9.828 -11.371 1.00 68.00 71 SER A N 1
ATOM 533 C CA . SER A 1 71 ? 13.077 -10.211 -10.965 1.00 68.00 71 SER A CA 1
ATOM 534 C C . SER A 1 71 ? 13.158 -11.043 -9.676 1.00 68.00 71 SER A C 1
ATOM 536 O O . SER A 1 71 ? 14.237 -11.535 -9.347 1.00 68.00 71 SER A O 1
ATOM 538 N N . LEU A 1 72 ? 12.055 -11.244 -8.942 1.00 68.81 72 LEU A N 1
ATOM 539 C CA . LEU A 1 72 ? 12.036 -12.139 -7.776 1.00 68.81 72 LEU A CA 1
ATOM 540 C C . LEU A 1 72 ? 11.834 -13.597 -8.223 1.00 68.81 72 LEU A C 1
ATOM 542 O O . LEU A 1 72 ? 10.727 -14.130 -8.209 1.00 68.81 72 LEU A O 1
ATOM 546 N N . THR A 1 73 ? 12.919 -14.253 -8.627 1.00 54.69 73 THR A N 1
ATOM 547 C CA . THR A 1 73 ? 12.953 -15.718 -8.777 1.00 54.69 73 THR A CA 1
ATOM 548 C C . THR A 1 73 ? 13.384 -16.341 -7.444 1.00 54.69 73 THR A C 1
ATOM 550 O O . THR A 1 73 ? 14.362 -15.887 -6.854 1.00 54.69 73 THR A O 1
ATOM 553 N N . THR A 1 74 ? 12.621 -17.323 -6.944 1.00 52.38 74 THR A N 1
ATOM 554 C CA . THR A 1 74 ? 12.974 -18.155 -5.769 1.00 52.38 74 THR A CA 1
ATOM 555 C C . THR A 1 74 ? 13.958 -19.249 -6.152 1.00 52.38 74 THR A C 1
ATOM 557 O O . THR A 1 74 ? 13.800 -19.797 -7.265 1.00 52.38 74 THR A O 1
#

Secondary structure (DSSP, 8-state):
-----SS------SS--------S-HHHHHHHHHHHHHHHHHTPPTT---EEEEEEETTEEEEEEE---TT---

Radius of gyration: 14.54 Å; chains: 1; bounding box: 35×36×33 Å